Protein AF-A0A6C0EYV8-F1 (afdb_monomer_lite)

Foldseek 3Di:
DFPLVVLVVLLVVLLVLLVCLVVCPVVNPPPDLVNSLVVSCVVVVVCCQQAVLSSVCSSVVVDDVVLSVVLSVLVVVVVVVDDNVVSCVVNPVVSCVRGPCSNVVVVVVVVPPD

Sequence (114 aa):
MVNTTQIKQCVQELTQERQMWQSQREKYRGITKEQFTDMMKEQFNSLYENSKTLFEKCISGDLNMNEFNYMLSMLDKVNAGNDFQAVSQEVGQKLVDIYVKPLLDKEKDTEGKN

Structure (mmCIF, N/CA/C/O backbone):
data_AF-A0A6C0EYV8-F1
#
_entry.id   AF-A0A6C0EYV8-F1
#
loop_
_atom_site.group_PDB
_atom_site.id
_atom_site.type_symbol
_atom_site.label_atom_id
_atom_site.label_alt_id
_atom_site.label_comp_id
_atom_site.label_asym_id
_atom_site.label_entity_id
_atom_site.label_seq_id
_atom_site.pdbx_PDB_ins_code
_atom_site.Cartn_x
_atom_site.Cartn_y
_atom_site.Cartn_z
_atom_site.occupancy
_atom_site.B_iso_or_equiv
_atom_site.auth_seq_id
_atom_site.auth_comp_id
_atom_site.auth_asym_id
_atom_site.auth_atom_id
_atom_site.pdbx_PDB_model_num
ATOM 1 N N . MET A 1 1 ? 17.777 -5.350 -6.343 1.00 65.94 1 MET A N 1
ATOM 2 C CA . MET A 1 1 ? 16.742 -5.944 -7.216 1.00 65.94 1 MET A CA 1
ATOM 3 C C . MET A 1 1 ? 15.453 -5.982 -6.425 1.00 65.94 1 MET A C 1
ATOM 5 O O . MET A 1 1 ? 15.362 -6.707 -5.434 1.00 65.94 1 MET A O 1
ATOM 9 N N . VAL A 1 2 ? 14.471 -5.199 -6.864 1.00 72.12 2 VAL A N 1
ATOM 10 C CA . VAL A 1 2 ? 13.248 -4.959 -6.099 1.00 72.12 2 VAL A CA 1
ATOM 11 C C . VAL A 1 2 ? 12.409 -6.233 -6.062 1.00 72.12 2 VAL A C 1
ATOM 13 O O . VAL A 1 2 ? 12.005 -6.739 -7.107 1.00 72.12 2 VAL A O 1
ATOM 16 N N . ASN A 1 3 ? 12.101 -6.752 -4.872 1.00 82.38 3 ASN A N 1
AT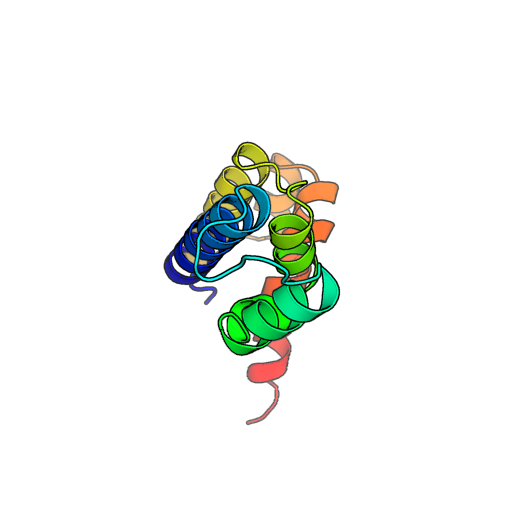OM 17 C CA . ASN A 1 3 ? 11.266 -7.946 -4.736 1.00 82.38 3 ASN A CA 1
ATOM 18 C C . ASN A 1 3 ? 9.776 -7.603 -4.924 1.00 82.38 3 ASN A C 1
ATOM 20 O O . ASN A 1 3 ? 9.033 -7.360 -3.970 1.00 82.38 3 ASN A O 1
ATOM 24 N N . THR A 1 4 ? 9.334 -7.591 -6.179 1.00 83.31 4 THR A N 1
ATOM 25 C CA . THR A 1 4 ? 7.951 -7.289 -6.584 1.00 83.31 4 THR A CA 1
ATOM 26 C C . THR A 1 4 ? 6.931 -8.261 -5.998 1.00 83.31 4 THR A C 1
ATOM 28 O O . THR A 1 4 ? 5.815 -7.854 -5.672 1.00 83.31 4 THR A O 1
ATOM 31 N N . THR A 1 5 ? 7.316 -9.522 -5.786 1.00 87.50 5 THR A N 1
ATOM 32 C CA . THR A 1 5 ? 6.456 -10.538 -5.160 1.00 87.50 5 THR A CA 1
ATOM 33 C C . THR A 1 5 ? 6.165 -10.180 -3.706 1.00 87.50 5 THR A C 1
ATOM 35 O O . THR A 1 5 ? 5.004 -10.179 -3.295 1.00 87.50 5 THR A O 1
ATOM 38 N N . GLN A 1 6 ? 7.194 -9.796 -2.948 1.00 87.44 6 GLN A N 1
ATOM 39 C CA . GLN A 1 6 ? 7.031 -9.364 -1.562 1.00 87.44 6 GLN A CA 1
ATOM 40 C C . GLN A 1 6 ? 6.191 -8.083 -1.465 1.00 87.44 6 GLN A C 1
ATOM 42 O O . GLN A 1 6 ? 5.276 -8.017 -0.649 1.00 87.44 6 GLN A O 1
ATOM 47 N N . ILE A 1 7 ? 6.438 -7.088 -2.328 1.00 87.75 7 ILE A N 1
ATOM 48 C CA . ILE A 1 7 ? 5.649 -5.843 -2.355 1.00 87.75 7 ILE A CA 1
ATOM 49 C C . ILE A 1 7 ? 4.175 -6.142 -2.640 1.00 87.75 7 ILE A C 1
ATOM 51 O O . ILE A 1 7 ? 3.293 -5.625 -1.952 1.00 87.75 7 ILE A O 1
ATOM 55 N N . LYS A 1 8 ? 3.899 -7.000 -3.629 1.00 90.44 8 LYS A N 1
ATOM 56 C CA . LYS A 1 8 ? 2.540 -7.434 -3.964 1.00 90.44 8 LYS A CA 1
ATOM 57 C C . LYS A 1 8 ? 1.842 -8.067 -2.770 1.00 90.44 8 LYS A C 1
ATOM 59 O O . LYS A 1 8 ? 0.707 -7.697 -2.474 1.00 90.44 8 LYS A O 1
ATOM 64 N N . GLN A 1 9 ? 2.524 -8.984 -2.091 1.00 92.12 9 GLN A N 1
ATOM 65 C CA . GLN A 1 9 ? 1.981 -9.671 -0.930 1.00 92.12 9 GLN A CA 1
ATOM 66 C C . GLN A 1 9 ? 1.678 -8.688 0.207 1.00 92.12 9 GLN A C 1
ATOM 68 O O . GLN A 1 9 ? 0.545 -8.654 0.683 1.00 92.12 9 GLN A O 1
ATOM 73 N N . CYS A 1 10 ? 2.623 -7.810 0.564 1.00 91.56 10 CYS A N 1
ATOM 74 C CA . CYS A 1 10 ? 2.408 -6.806 1.608 1.00 91.56 10 CYS A CA 1
ATOM 75 C C . CYS A 1 10 ? 1.228 -5.877 1.290 1.00 91.56 10 CYS A C 1
ATOM 77 O O . CYS A 1 10 ? 0.426 -5.577 2.169 1.00 91.56 10 CYS A O 1
ATOM 79 N N . VAL A 1 11 ? 1.084 -5.433 0.037 1.00 92.50 11 VAL A N 1
ATOM 80 C CA . VAL A 1 11 ? -0.043 -4.580 -0.372 1.00 92.50 11 VAL A CA 1
ATOM 81 C C . VAL A 1 11 ? -1.374 -5.322 -0.292 1.00 92.50 11 VAL A C 1
ATOM 83 O O . VAL A 1 11 ? -2.362 -4.753 0.176 1.00 92.50 11 VAL A O 1
ATOM 86 N N . GLN A 1 12 ? -1.421 -6.583 -0.725 1.00 93.31 12 GLN A N 1
ATOM 87 C CA . GLN A 1 12 ? -2.632 -7.401 -0.642 1.00 93.31 12 GLN A CA 1
ATOM 88 C C . GLN A 1 12 ? -3.050 -7.639 0.812 1.00 93.31 12 GLN A C 1
ATOM 90 O O . GLN A 1 12 ? -4.217 -7.432 1.146 1.00 93.31 12 GLN A O 1
ATOM 95 N N . GLU A 1 13 ? -2.105 -8.014 1.672 1.00 95.25 13 GLU A N 1
ATOM 96 C CA . GLU A 1 13 ? -2.339 -8.236 3.099 1.00 95.25 13 GLU A CA 1
ATOM 97 C C . GLU A 1 13 ? -2.783 -6.944 3.796 1.00 95.25 13 GLU A C 1
ATOM 99 O O . GLU A 1 13 ? -3.826 -6.929 4.444 1.00 95.25 13 GLU A O 1
ATOM 104 N N . LEU A 1 14 ? -2.087 -5.823 3.580 1.00 95.62 14 LEU A N 1
ATOM 105 C CA . LEU A 1 14 ? -2.461 -4.534 4.168 1.00 95.62 14 LEU A CA 1
ATOM 106 C C . LEU A 1 14 ? -3.844 -4.057 3.698 1.00 95.62 14 LEU A C 1
ATOM 108 O O . LEU A 1 14 ? -4.627 -3.516 4.481 1.00 95.62 14 LEU A O 1
ATOM 112 N N . THR A 1 15 ? -4.185 -4.288 2.428 1.00 94.19 15 THR A N 1
ATOM 113 C CA . THR A 1 15 ? -5.518 -3.961 1.900 1.00 94.19 15 THR A CA 1
ATOM 114 C C . THR A 1 15 ? -6.603 -4.800 2.579 1.00 94.19 15 THR A C 1
ATOM 116 O O . THR A 1 15 ? -7.667 -4.271 2.914 1.00 94.19 15 THR A O 1
ATOM 119 N N . GLN A 1 16 ? -6.344 -6.087 2.829 1.00 95.12 16 GLN A N 1
ATOM 120 C CA . GLN A 1 16 ? -7.257 -6.950 3.584 1.00 95.12 16 GLN A CA 1
ATOM 121 C C . GLN A 1 16 ? -7.390 -6.490 5.038 1.00 95.12 16 GLN A C 1
ATOM 123 O O . GLN A 1 16 ? -8.510 -6.400 5.544 1.00 95.12 16 GLN A O 1
ATOM 128 N N . GLU A 1 17 ? -6.286 -6.124 5.693 1.00 96.50 17 GLU A N 1
ATOM 129 C CA . GLU A 1 17 ? -6.330 -5.616 7.065 1.00 96.50 17 GLU A CA 1
ATOM 130 C C . GLU A 1 17 ? -7.150 -4.333 7.173 1.00 96.50 17 GLU A C 1
ATOM 132 O O . GLU A 1 17 ? -8.026 -4.206 8.035 1.00 96.50 17 GLU A O 1
ATOM 137 N N . ARG A 1 18 ? -6.978 -3.422 6.212 1.00 95.62 18 ARG A N 1
ATOM 138 C CA . ARG A 1 18 ? -7.786 -2.206 6.111 1.00 95.62 18 ARG A CA 1
ATOM 139 C C . ARG A 1 18 ? -9.270 -2.525 5.925 1.00 95.62 18 ARG A C 1
ATOM 141 O O . ARG A 1 18 ? -10.108 -1.876 6.547 1.00 95.62 18 ARG A O 1
ATOM 148 N N . GLN A 1 19 ? -9.627 -3.522 5.113 1.00 94.88 19 GLN A N 1
ATOM 149 C CA . GLN A 1 19 ? -11.024 -3.956 4.953 1.00 94.88 19 GLN A CA 1
ATOM 150 C C . GLN A 1 19 ? -11.610 -4.529 6.249 1.00 94.88 19 GLN A C 1
ATOM 152 O O . GLN A 1 19 ? -12.757 -4.228 6.595 1.00 94.88 19 GLN A O 1
ATOM 157 N N . MET A 1 20 ? -10.834 -5.326 6.988 1.00 95.69 20 MET A N 1
ATOM 158 C CA . MET A 1 20 ? -11.254 -5.860 8.284 1.00 95.69 20 MET A CA 1
ATOM 159 C C . MET A 1 20 ? -11.457 -4.745 9.318 1.00 95.69 20 MET A C 1
ATOM 161 O O . MET A 1 20 ? -12.435 -4.795 10.069 1.00 95.69 20 MET A O 1
ATOM 165 N N . TRP A 1 21 ? -10.581 -3.734 9.337 1.00 96.56 21 TRP A N 1
ATOM 166 C CA . TRP A 1 21 ? -10.706 -2.567 10.216 1.00 96.56 21 TRP A CA 1
ATOM 167 C C . TRP A 1 21 ? -11.932 -1.718 9.872 1.00 96.56 21 TRP A C 1
ATOM 169 O O . TRP A 1 21 ? -12.737 -1.405 10.749 1.00 96.56 21 TRP A O 1
ATOM 179 N N . GLN A 1 22 ? -12.152 -1.430 8.588 1.00 94.62 22 GLN A N 1
ATOM 180 C CA . GLN A 1 22 ? -13.337 -0.698 8.120 1.00 94.62 22 GLN A CA 1
ATOM 181 C C . GLN A 1 22 ? -14.644 -1.433 8.437 1.00 94.62 22 GLN A C 1
ATOM 183 O O . GLN A 1 22 ? -15.639 -0.812 8.793 1.00 94.62 22 GLN A O 1
ATOM 188 N N . SER A 1 23 ? -14.625 -2.766 8.382 1.00 95.19 23 SER A N 1
ATOM 189 C CA . SER A 1 23 ? -15.774 -3.602 8.748 1.00 95.19 23 SER A CA 1
ATOM 190 C C . SER A 1 23 ? -15.944 -3.778 10.264 1.00 95.19 23 SER A C 1
ATOM 192 O O . SER A 1 23 ? -16.808 -4.544 10.683 1.00 95.19 23 SER A O 1
ATOM 194 N N . GLN A 1 24 ? -15.100 -3.133 11.083 1.00 92.31 24 GLN A N 1
ATOM 195 C CA . GLN A 1 24 ? -15.100 -3.225 12.548 1.00 92.31 24 GLN A CA 1
ATOM 196 C C . GLN A 1 24 ? -15.146 -4.679 13.050 1.00 92.31 24 GLN A C 1
ATOM 198 O O . GLN A 1 24 ? -15.878 -5.023 13.985 1.00 92.31 24 GLN A O 1
ATOM 203 N N . ARG A 1 25 ? -14.351 -5.551 12.405 1.00 92.44 25 ARG A N 1
ATOM 204 C CA . ARG A 1 25 ? -14.132 -6.931 12.867 1.00 92.44 25 ARG A CA 1
ATOM 205 C C . ARG A 1 25 ? -13.630 -6.917 14.309 1.00 92.44 25 ARG A C 1
ATOM 207 O O . ARG A 1 25 ? -13.026 -5.945 14.745 1.00 92.44 25 ARG A O 1
ATOM 214 N N . GLU A 1 26 ? -13.853 -8.011 15.033 1.00 93.06 26 GLU A N 1
ATOM 215 C CA . GLU A 1 26 ? -13.573 -8.116 16.472 1.00 93.06 26 GLU A CA 1
ATOM 216 C C . GLU A 1 26 ? -12.180 -7.605 16.865 1.00 93.06 26 GLU A C 1
ATOM 218 O O . GLU A 1 26 ? -12.072 -6.790 17.776 1.00 93.06 26 GLU A O 1
ATOM 223 N N . LYS A 1 27 ? -11.143 -7.965 16.093 1.00 92.38 27 LYS A N 1
ATOM 224 C CA . LYS A 1 27 ? -9.754 -7.530 16.321 1.00 92.38 27 LYS A CA 1
ATOM 225 C C . LYS A 1 27 ? -9.500 -6.020 16.176 1.00 92.38 27 LYS A C 1
ATOM 227 O O . LYS A 1 27 ? -8.447 -5.542 16.572 1.00 92.38 27 LYS A O 1
ATOM 232 N N . TYR A 1 28 ? -10.443 -5.283 15.595 1.00 95.06 28 TYR A N 1
ATOM 233 C CA . TYR A 1 28 ? -10.326 -3.867 15.246 1.00 95.06 28 TYR A CA 1
ATOM 234 C C . TYR A 1 28 ? -11.448 -2.990 15.803 1.00 95.06 28 TYR A C 1
ATOM 236 O O . TYR A 1 28 ? -11.534 -1.803 15.476 1.00 95.06 28 TYR A O 1
ATOM 244 N N . ARG A 1 29 ? -12.327 -3.551 16.634 1.00 93.31 29 ARG A N 1
ATOM 245 C CA . ARG A 1 29 ? -13.448 -2.807 17.203 1.00 93.31 29 ARG A CA 1
ATOM 246 C C . ARG A 1 29 ? -12.930 -1.678 18.095 1.00 93.31 29 ARG A C 1
ATOM 248 O O . ARG A 1 29 ? -12.182 -1.922 19.035 1.00 93.31 29 ARG A O 1
ATOM 255 N N . GLY A 1 30 ? -13.363 -0.450 17.813 1.00 94.00 30 GLY A N 1
ATOM 256 C CA . GLY A 1 30 ? -12.972 0.730 18.594 1.00 94.00 30 GLY A CA 1
ATOM 257 C C . GLY A 1 30 ? -11.551 1.236 18.323 1.00 94.00 30 GLY A C 1
ATOM 258 O O . GLY A 1 30 ? -11.127 2.188 18.969 1.00 94.00 30 GLY A O 1
ATOM 259 N N . ILE 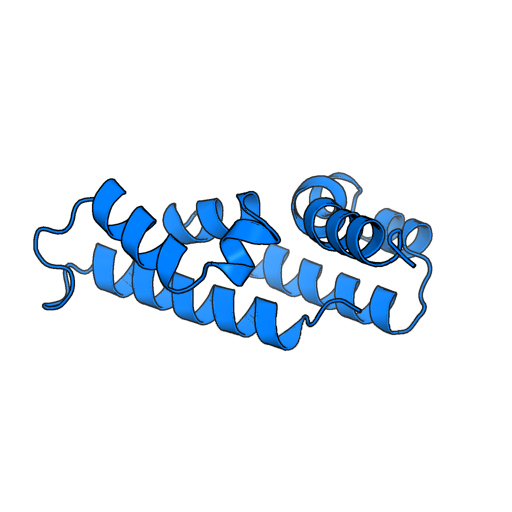A 1 31 ? -10.835 0.643 17.362 1.00 96.62 31 ILE A N 1
ATOM 260 C CA . ILE A 1 31 ? -9.510 1.104 16.942 1.00 96.62 31 ILE A CA 1
ATOM 261 C C . ILE A 1 31 ? -9.656 2.335 16.045 1.00 96.62 31 ILE A C 1
ATOM 263 O O . ILE A 1 31 ? -10.351 2.301 15.021 1.00 96.62 31 ILE A O 1
ATOM 267 N N . THR A 1 32 ? -8.981 3.425 16.414 1.00 96.12 32 THR A N 1
ATOM 268 C CA . THR A 1 32 ? -8.959 4.657 15.615 1.00 96.12 32 THR A CA 1
ATOM 269 C C . THR A 1 32 ? -8.090 4.497 14.369 1.00 96.12 32 THR A C 1
ATOM 271 O O . THR A 1 32 ? -7.288 3.572 14.252 1.00 96.12 32 THR A O 1
ATOM 274 N N . LYS A 1 33 ? -8.214 5.430 13.419 1.00 94.06 33 LYS A N 1
ATOM 275 C CA . LYS A 1 33 ? -7.351 5.443 12.229 1.00 94.06 33 LYS A CA 1
ATOM 276 C C . LYS A 1 33 ? -5.870 5.555 12.591 1.00 94.06 33 LYS A C 1
ATOM 278 O O . LYS A 1 33 ? -5.055 4.900 11.955 1.00 94.06 33 LYS A O 1
ATOM 283 N N . GLU A 1 34 ? -5.533 6.378 13.578 1.00 96.00 34 GLU A N 1
ATOM 284 C CA . GLU A 1 34 ? -4.152 6.581 14.029 1.00 96.00 34 GLU A CA 1
ATOM 285 C C . GLU A 1 34 ? -3.580 5.289 14.618 1.00 96.00 34 GLU A C 1
ATOM 287 O O . GLU A 1 34 ? -2.591 4.778 14.106 1.00 96.00 34 GLU A O 1
ATOM 292 N N . GLN A 1 35 ? -4.304 4.669 15.555 1.00 96.25 35 GLN A N 1
ATOM 293 C CA . GLN A 1 35 ? -3.921 3.385 16.146 1.00 96.25 35 GLN A CA 1
ATOM 294 C C . GLN A 1 35 ? -3.776 2.282 15.092 1.00 96.25 35 GLN A C 1
ATOM 296 O O . GLN A 1 35 ? -2.798 1.542 15.101 1.00 96.25 35 GLN A O 1
ATOM 301 N N . PHE A 1 36 ? -4.722 2.187 14.152 1.00 96.69 36 PHE A N 1
ATOM 302 C CA . PHE A 1 36 ? -4.620 1.236 13.047 1.00 96.69 36 PHE A CA 1
ATOM 303 C C . PHE A 1 36 ? -3.382 1.509 12.182 1.00 96.69 36 PHE A C 1
ATOM 305 O O . PHE A 1 36 ? -2.673 0.578 11.812 1.00 96.69 36 PHE A O 1
ATOM 312 N N . THR A 1 37 ? -3.102 2.777 11.874 1.00 96.00 37 THR A N 1
ATOM 313 C CA . THR A 1 37 ? -1.943 3.169 11.061 1.00 96.00 37 THR A CA 1
ATOM 314 C C . THR A 1 37 ? -0.635 2.781 11.745 1.00 96.00 37 THR A C 1
ATOM 316 O O . THR A 1 37 ? 0.235 2.220 11.083 1.00 96.00 37 THR A O 1
ATOM 319 N N . ASP A 1 38 ? -0.516 3.006 13.053 1.00 96.12 38 ASP A N 1
ATOM 320 C CA . ASP A 1 38 ? 0.674 2.638 13.825 1.00 96.12 38 ASP A CA 1
ATOM 321 C C . ASP A 1 38 ? 0.867 1.117 13.882 1.00 96.12 38 ASP A C 1
ATOM 323 O O . ASP A 1 38 ? 1.953 0.626 13.573 1.00 96.12 38 ASP A O 1
ATOM 327 N N . MET A 1 39 ? -0.202 0.353 14.140 1.00 95.62 39 MET A N 1
ATOM 328 C CA . MET A 1 39 ? -0.161 -1.118 14.101 1.00 95.62 39 MET A CA 1
ATOM 329 C C . MET A 1 39 ? 0.312 -1.640 12.738 1.00 95.62 39 MET A C 1
ATOM 331 O O . MET A 1 39 ? 1.153 -2.535 12.650 1.00 95.62 39 MET A O 1
ATOM 335 N N . MET A 1 40 ? -0.223 -1.078 11.651 1.00 96.50 40 MET A N 1
ATOM 336 C CA . MET A 1 40 ? 0.155 -1.481 10.298 1.00 96.50 40 MET A CA 1
ATOM 337 C C . MET A 1 40 ? 1.573 -1.040 9.943 1.00 96.50 40 MET A C 1
ATOM 339 O O . MET A 1 40 ? 2.250 -1.733 9.189 1.00 96.50 40 MET A O 1
ATOM 343 N N . LYS A 1 41 ? 2.050 0.083 10.481 1.00 94.81 41 LYS A N 1
ATOM 344 C CA . LYS A 1 41 ? 3.425 0.538 10.283 1.00 94.81 41 LYS A CA 1
ATOM 345 C C . LYS A 1 41 ? 4.422 -0.422 10.928 1.00 94.81 41 LYS A C 1
ATOM 347 O O . LYS A 1 41 ? 5.440 -0.716 10.315 1.00 94.81 41 LYS A O 1
ATOM 352 N N . GLU A 1 42 ? 4.120 -0.948 12.112 1.00 93.88 42 GLU A N 1
ATOM 353 C CA . GLU A 1 42 ? 4.949 -1.972 12.759 1.00 93.88 42 GLU A CA 1
ATOM 354 C C . GLU A 1 42 ? 4.943 -3.288 11.966 1.00 93.88 42 GLU A C 1
ATOM 356 O O . GLU A 1 42 ? 6.000 -3.847 11.672 1.00 93.88 42 GLU A O 1
ATOM 361 N N . GLN A 1 43 ? 3.760 -3.756 11.556 1.00 93.81 43 GLN A N 1
ATOM 362 C CA . GLN A 1 43 ? 3.597 -5.027 10.842 1.00 93.81 43 GLN A CA 1
ATOM 363 C C . GLN A 1 43 ? 4.169 -4.999 9.415 1.00 93.81 43 GLN A C 1
ATOM 365 O O . GLN A 1 43 ? 4.773 -5.970 8.962 1.00 93.81 43 GLN A O 1
ATOM 370 N N . PHE A 1 44 ? 4.001 -3.881 8.707 1.00 93.69 44 PHE A N 1
ATOM 371 C CA . PHE A 1 44 ? 4.436 -3.679 7.324 1.00 93.69 44 PHE A CA 1
ATOM 372 C C . PHE A 1 44 ? 5.561 -2.643 7.239 1.00 93.69 44 PHE A C 1
ATOM 374 O O . PHE A 1 44 ? 5.617 -1.850 6.295 1.00 93.69 44 PHE A O 1
ATOM 381 N N . ASN A 1 45 ? 6.478 -2.658 8.211 1.00 90.50 45 ASN A N 1
ATOM 382 C CA . ASN A 1 45 ? 7.575 -1.694 8.300 1.00 90.50 45 ASN A CA 1
ATOM 383 C C . ASN A 1 45 ? 8.407 -1.636 7.014 1.00 90.50 45 ASN A C 1
ATOM 385 O O . ASN A 1 45 ? 8.759 -0.560 6.550 1.00 90.50 45 ASN A O 1
ATOM 389 N N . SER A 1 46 ? 8.659 -2.780 6.374 1.00 84.44 46 SER A N 1
ATOM 390 C CA . SER A 1 46 ? 9.377 -2.820 5.096 1.00 84.44 46 SER A CA 1
ATOM 391 C C . SER A 1 46 ? 8.650 -2.055 3.987 1.00 84.44 46 SER A C 1
ATOM 393 O O . SER A 1 46 ? 9.292 -1.372 3.195 1.00 84.44 46 SER A O 1
ATOM 395 N N . LEU A 1 47 ? 7.319 -2.128 3.924 1.00 86.88 47 LEU A N 1
ATOM 396 C CA . LEU A 1 47 ? 6.522 -1.386 2.949 1.00 86.88 47 LEU A CA 1
ATOM 397 C C . LEU A 1 47 ? 6.500 0.108 3.283 1.00 86.88 47 LEU A C 1
ATOM 399 O O . LEU A 1 47 ? 6.663 0.925 2.382 1.00 86.88 47 LEU A O 1
ATOM 403 N N . TYR A 1 48 ? 6.332 0.460 4.561 1.00 89.38 48 TYR A N 1
ATOM 404 C CA . TYR A 1 48 ? 6.353 1.848 5.023 1.00 89.38 48 TYR A CA 1
ATOM 405 C C . TYR A 1 48 ? 7.705 2.516 4.755 1.00 89.38 48 TYR A C 1
ATOM 407 O O . TYR A 1 48 ? 7.752 3.614 4.199 1.00 89.38 48 TYR A O 1
ATOM 415 N N . GLU A 1 49 ? 8.797 1.837 5.106 1.00 85.56 49 GLU A N 1
ATOM 416 C CA . GLU A 1 49 ? 10.145 2.328 4.870 1.00 85.56 49 GLU A CA 1
ATOM 417 C C . GLU A 1 49 ? 10.401 2.429 3.373 1.00 85.56 49 GLU A C 1
ATOM 419 O O . GLU A 1 49 ? 10.791 3.493 2.914 1.00 85.56 49 GLU A O 1
ATOM 424 N N . ASN A 1 50 ? 10.134 1.393 2.576 1.00 82.25 50 ASN A N 1
ATOM 425 C CA . ASN A 1 50 ? 10.479 1.422 1.152 1.00 82.25 50 ASN A CA 1
ATOM 426 C C . ASN A 1 50 ? 9.568 2.329 0.314 1.00 82.25 50 ASN A C 1
ATOM 428 O O . ASN A 1 50 ? 10.023 2.934 -0.652 1.00 82.25 50 ASN A O 1
ATOM 432 N N . SER A 1 51 ? 8.291 2.457 0.671 1.00 84.44 51 SER A N 1
ATOM 433 C CA . SER A 1 51 ? 7.345 3.317 -0.038 1.00 84.44 51 SER A CA 1
ATOM 434 C C . SER A 1 51 ? 6.208 3.772 0.868 1.00 84.44 51 SER A C 1
ATOM 436 O O . SER A 1 51 ? 5.097 3.231 0.871 1.00 84.44 51 SER A O 1
ATOM 438 N N . LYS A 1 52 ? 6.477 4.858 1.595 1.00 89.38 52 LYS A N 1
ATOM 439 C CA . LYS A 1 52 ? 5.492 5.539 2.438 1.00 89.38 52 LYS A CA 1
ATOM 440 C C . LYS A 1 52 ? 4.214 5.894 1.672 1.00 89.38 52 LYS A C 1
ATOM 442 O O . LYS A 1 52 ? 3.122 5.678 2.179 1.00 89.38 52 LYS A O 1
ATOM 447 N N . THR A 1 53 ? 4.332 6.366 0.430 1.00 88.06 53 THR A N 1
ATOM 448 C CA . THR A 1 53 ? 3.176 6.727 -0.407 1.00 88.06 53 THR A CA 1
ATOM 449 C C . THR A 1 53 ? 2.280 5.530 -0.714 1.00 88.06 53 THR A C 1
ATOM 451 O O . THR A 1 53 ? 1.055 5.649 -0.671 1.00 88.06 53 THR A O 1
ATOM 454 N N . LEU A 1 54 ? 2.873 4.373 -1.020 1.00 88.19 54 LEU A N 1
ATOM 455 C CA . LEU A 1 54 ? 2.117 3.151 -1.277 1.00 88.19 54 LEU A CA 1
ATOM 456 C C . LEU A 1 54 ? 1.414 2.677 -0.001 1.00 88.19 54 LEU A C 1
ATOM 458 O O . LEU A 1 54 ? 0.219 2.392 -0.038 1.00 88.19 54 LEU A O 1
ATOM 462 N N . PHE A 1 55 ? 2.125 2.683 1.129 1.00 93.69 55 PHE A N 1
ATOM 463 C CA . PHE A 1 55 ? 1.553 2.373 2.438 1.00 93.69 55 PHE A CA 1
ATOM 464 C C . PHE A 1 55 ? 0.359 3.282 2.777 1.00 93.69 55 PHE A C 1
ATOM 466 O O . PHE A 1 55 ? -0.729 2.793 3.078 1.00 93.69 55 PHE A O 1
ATOM 473 N N . GLU A 1 56 ? 0.521 4.602 2.666 1.00 93.12 56 GLU A N 1
ATOM 474 C CA . GLU A 1 56 ? -0.533 5.577 2.973 1.00 93.12 56 GLU A CA 1
ATOM 475 C C . GLU A 1 56 ? -1.778 5.383 2.102 1.00 93.12 56 GLU A C 1
ATOM 477 O O . GLU A 1 56 ? -2.899 5.466 2.608 1.00 93.12 56 GLU A O 1
ATOM 482 N N . LYS A 1 57 ? -1.598 5.061 0.816 1.00 92.06 57 LYS A N 1
ATOM 483 C CA . LYS A 1 57 ? -2.710 4.763 -0.097 1.00 92.06 57 LYS A CA 1
ATOM 484 C C . LYS A 1 57 ? -3.433 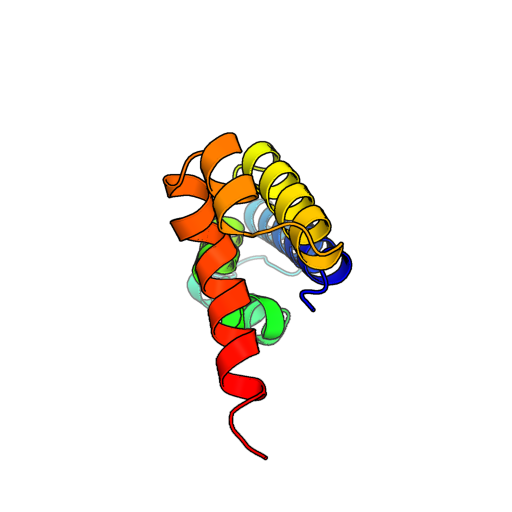3.464 0.247 1.00 92.06 57 LYS A C 1
ATOM 486 O O . LYS A 1 57 ? -4.654 3.403 0.099 1.00 92.06 57 LYS A O 1
ATOM 491 N N . CYS A 1 58 ? -2.726 2.445 0.738 1.00 93.69 58 CYS A N 1
ATOM 492 C CA . CYS A 1 58 ? -3.371 1.241 1.267 1.00 93.69 58 CYS A CA 1
ATOM 493 C C . CYS A 1 58 ? -4.223 1.568 2.503 1.00 93.69 58 CYS A C 1
ATOM 495 O O . CYS A 1 58 ? -5.373 1.136 2.588 1.00 93.69 58 CYS A O 1
ATOM 497 N N . ILE A 1 59 ? -3.689 2.369 3.435 1.00 95.00 59 ILE A N 1
ATOM 498 C CA . ILE A 1 59 ? -4.400 2.785 4.655 1.00 95.00 59 ILE A CA 1
ATOM 499 C C . ILE A 1 59 ? -5.638 3.625 4.319 1.00 95.00 59 ILE A C 1
ATOM 501 O O . ILE A 1 59 ? -6.719 3.388 4.869 1.00 95.00 59 ILE A O 1
ATOM 505 N N . SER A 1 60 ? -5.518 4.600 3.412 1.00 93.50 60 SER A N 1
ATOM 506 C CA . SER A 1 60 ? -6.655 5.436 3.013 1.00 93.50 60 SER A CA 1
ATOM 507 C C . SER A 1 60 ? -7.700 4.644 2.218 1.00 93.50 60 SER A C 1
ATOM 509 O O . SER A 1 60 ? -8.903 4.869 2.376 1.00 93.50 60 SER A O 1
ATOM 511 N N . GLY A 1 61 ? -7.265 3.629 1.468 1.00 91.75 61 GLY A N 1
ATOM 512 C CA . GLY A 1 61 ? -8.092 2.881 0.523 1.00 91.75 61 GLY A CA 1
ATOM 513 C C .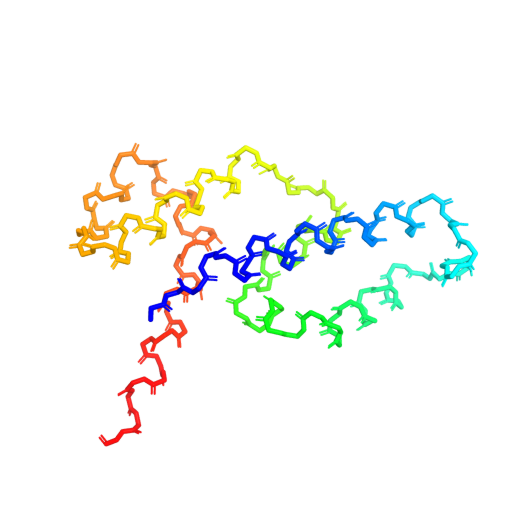 GLY A 1 61 ? -8.161 3.528 -0.860 1.00 91.75 61 GLY A C 1
ATOM 514 O O . GLY A 1 61 ? -8.975 3.104 -1.674 1.00 91.75 61 GLY A O 1
ATOM 515 N N . ASP A 1 62 ? -7.304 4.515 -1.134 1.00 91.25 62 ASP A N 1
ATOM 516 C CA . ASP A 1 62 ? -7.214 5.203 -2.429 1.00 91.25 62 ASP A CA 1
ATOM 517 C C . ASP A 1 62 ? -6.213 4.529 -3.382 1.00 91.25 62 ASP A C 1
ATOM 519 O O . ASP A 1 62 ? -5.820 5.104 -4.403 1.00 91.25 62 ASP A O 1
ATOM 523 N N . LEU A 1 63 ? -5.732 3.331 -3.035 1.00 89.62 63 LEU A N 1
ATOM 524 C CA . LEU A 1 63 ? -4.871 2.563 -3.919 1.00 89.62 63 LEU A CA 1
ATOM 525 C C . LEU A 1 63 ? -5.689 1.991 -5.081 1.00 89.62 63 LEU A C 1
ATOM 527 O O . LEU A 1 63 ? -6.515 1.093 -4.912 1.00 89.62 63 LEU A O 1
ATOM 531 N N . ASN A 1 64 ? -5.401 2.468 -6.288 1.00 88.06 64 ASN A N 1
ATOM 532 C CA . ASN A 1 64 ? -5.918 1.863 -7.502 1.00 88.06 64 ASN A CA 1
ATOM 533 C C . ASN A 1 64 ? -5.140 0.572 -7.805 1.00 88.06 64 ASN A C 1
ATOM 535 O O . ASN A 1 64 ? -3.989 0.608 -8.240 1.00 88.06 64 ASN A O 1
ATOM 539 N N . MET A 1 65 ? -5.782 -0.580 -7.600 1.00 86.75 65 MET A N 1
ATOM 540 C CA . MET A 1 65 ? -5.153 -1.889 -7.814 1.00 86.75 65 MET A CA 1
ATOM 541 C C . MET A 1 65 ? -4.733 -2.137 -9.268 1.00 86.75 65 MET A C 1
ATOM 543 O O . MET A 1 65 ? -3.783 -2.884 -9.501 1.00 86.75 65 MET A O 1
ATOM 547 N N . ASN A 1 66 ? -5.38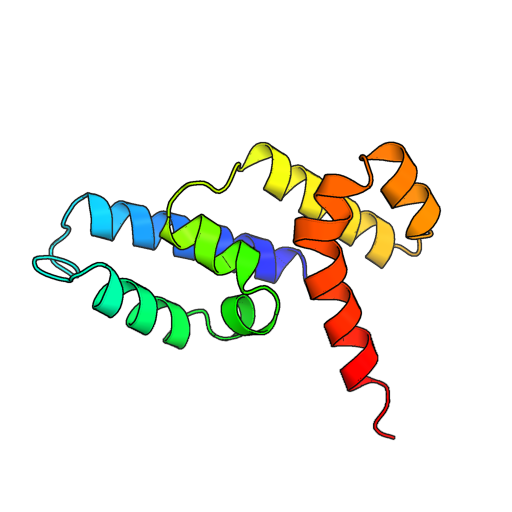6 -1.503 -10.248 1.00 86.25 66 ASN A N 1
ATOM 548 C CA . ASN A 1 66 ? -4.979 -1.615 -11.649 1.00 86.25 66 ASN A CA 1
ATOM 549 C C . ASN A 1 66 ? -3.658 -0.876 -11.892 1.00 86.25 66 ASN A C 1
ATOM 551 O O . ASN A 1 66 ? -2.741 -1.447 -12.478 1.00 86.25 66 ASN A O 1
ATOM 555 N N . GLU A 1 67 ? -3.530 0.351 -11.377 1.00 83.25 67 GLU A N 1
ATOM 556 C CA . GLU A 1 67 ? -2.278 1.122 -11.433 1.00 83.25 67 GLU A CA 1
ATOM 557 C C . GLU A 1 67 ? -1.153 0.414 -10.670 1.00 83.25 67 GLU A C 1
ATOM 559 O O . GLU A 1 67 ? -0.024 0.349 -11.150 1.00 83.25 67 GLU A O 1
ATOM 564 N N . PHE A 1 68 ? -1.468 -0.173 -9.514 1.00 87.06 68 PHE A N 1
ATOM 565 C CA . PHE A 1 68 ? -0.514 -0.939 -8.718 1.00 87.06 68 PHE A CA 1
ATOM 566 C C . PHE A 1 68 ? 0.005 -2.186 -9.450 1.00 87.06 68 PHE A C 1
ATOM 568 O O . PHE A 1 68 ? 1.214 -2.386 -9.545 1.00 87.06 68 PHE A O 1
ATOM 575 N N . ASN A 1 69 ? -0.885 -3.013 -10.006 1.00 86.25 69 ASN A N 1
ATOM 576 C CA . ASN A 1 69 ? -0.485 -4.207 -10.759 1.00 86.25 69 ASN A CA 1
ATOM 577 C C . ASN A 1 69 ? 0.338 -3.841 -11.998 1.00 86.25 69 ASN A C 1
ATOM 579 O O . ASN A 1 69 ? 1.315 -4.517 -12.323 1.00 86.25 69 ASN A O 1
ATOM 583 N N . TYR A 1 70 ? -0.034 -2.750 -12.668 1.00 80.56 70 TYR A N 1
ATOM 584 C CA . TYR A 1 70 ? 0.728 -2.231 -13.792 1.00 80.56 70 TYR A CA 1
ATOM 585 C C . TYR A 1 70 ? 2.127 -1.774 -13.357 1.00 80.56 70 TYR A C 1
ATOM 587 O O . TYR A 1 70 ? 3.116 -2.114 -14.005 1.00 80.56 70 TYR A O 1
ATOM 595 N N . MET A 1 71 ? 2.237 -1.103 -12.207 1.00 82.56 71 MET A N 1
ATOM 596 C CA . MET A 1 71 ? 3.515 -0.713 -11.615 1.00 82.56 71 MET A CA 1
ATOM 597 C C . MET A 1 71 ? 4.418 -1.906 -11.285 1.00 82.56 71 MET A C 1
ATOM 599 O O . MET A 1 71 ? 5.597 -1.883 -11.637 1.00 82.56 71 MET A O 1
ATOM 603 N N . LEU A 1 72 ? 3.876 -2.974 -10.696 1.00 85.56 72 LEU A N 1
ATOM 604 C CA . LEU A 1 72 ? 4.651 -4.190 -10.438 1.00 85.56 72 LEU A CA 1
ATOM 605 C C . LEU A 1 72 ? 5.216 -4.792 -11.730 1.00 85.56 72 LEU A C 1
ATOM 607 O O . LEU A 1 72 ? 6.392 -5.139 -11.774 1.00 85.56 72 LEU A O 1
ATOM 611 N N . SER A 1 73 ? 4.418 -4.821 -12.803 1.00 83.38 73 SER A N 1
ATOM 612 C CA . SER A 1 73 ? 4.880 -5.330 -14.100 1.00 83.38 73 SER A CA 1
ATOM 613 C C . SER A 1 73 ? 6.045 -4.520 -14.685 1.00 83.38 73 SER A C 1
ATOM 615 O O . SER A 1 73 ? 6.893 -5.070 -15.386 1.00 83.38 73 SER A O 1
ATOM 617 N N . MET A 1 74 ? 6.131 -3.218 -14.381 1.00 78.12 74 MET A N 1
ATOM 618 C CA . MET A 1 74 ? 7.278 -2.395 -14.772 1.00 78.12 74 MET A CA 1
ATOM 619 C C . MET A 1 74 ? 8.529 -2.738 -13.976 1.00 78.12 74 MET A C 1
ATOM 621 O O . MET A 1 74 ? 9.603 -2.852 -14.557 1.00 78.12 74 MET A O 1
ATOM 625 N N . LEU A 1 75 ? 8.396 -2.882 -12.657 1.00 80.38 75 LEU A N 1
ATOM 626 C CA . LEU A 1 75 ? 9.512 -3.277 -11.803 1.00 80.38 75 LEU A CA 1
ATOM 627 C C . LEU A 1 75 ? 10.065 -4.637 -12.237 1.00 80.38 75 LEU A C 1
ATOM 629 O O . LEU A 1 75 ? 11.277 -4.792 -12.315 1.00 80.38 75 LEU A O 1
ATOM 633 N N . ASP A 1 76 ? 9.196 -5.575 -12.623 1.00 84.19 76 ASP A N 1
ATOM 634 C CA . ASP A 1 76 ? 9.610 -6.862 -13.190 1.00 84.19 76 ASP A CA 1
ATOM 635 C C . ASP A 1 76 ? 10.397 -6.690 -14.501 1.00 84.19 76 ASP A C 1
ATOM 637 O O . ASP A 1 76 ? 11.443 -7.314 -14.677 1.00 84.19 76 ASP A O 1
ATOM 641 N N . LYS A 1 77 ? 9.951 -5.803 -15.404 1.00 81.75 77 LYS A N 1
ATOM 642 C CA . LYS A 1 77 ? 10.681 -5.469 -16.643 1.00 81.75 77 LYS A CA 1
ATOM 643 C C . LYS A 1 77 ? 12.061 -4.865 -16.353 1.00 81.75 77 LYS A C 1
ATOM 645 O O . LYS A 1 77 ? 13.031 -5.240 -17.004 1.00 81.75 77 LYS A O 1
ATOM 650 N N . VAL A 1 78 ? 12.155 -3.942 -15.396 1.00 81.19 78 VAL A N 1
ATOM 651 C CA . VAL A 1 78 ? 13.426 -3.309 -14.998 1.00 81.19 78 VAL A CA 1
ATOM 652 C C . VAL A 1 78 ? 14.356 -4.329 -14.342 1.00 81.19 78 VAL A C 1
ATOM 654 O O . VAL A 1 78 ? 15.528 -4.405 -14.697 1.00 81.19 78 VAL A O 1
ATOM 657 N N . ASN A 1 79 ? 13.831 -5.182 -13.458 1.00 77.69 79 ASN A N 1
ATOM 658 C CA . ASN A 1 79 ? 14.578 -6.290 -12.860 1.00 77.69 79 ASN A CA 1
ATOM 659 C C . ASN A 1 79 ? 15.102 -7.277 -13.917 1.00 77.69 79 ASN A C 1
ATOM 661 O O . ASN A 1 79 ? 16.174 -7.849 -13.742 1.00 77.69 79 ASN A O 1
ATOM 665 N N . ALA A 1 80 ? 14.381 -7.458 -15.027 1.00 82.62 80 ALA A N 1
ATOM 666 C CA . ALA A 1 80 ? 14.826 -8.268 -16.161 1.00 82.62 80 ALA A CA 1
ATOM 667 C C . ALA A 1 80 ? 15.930 -7.602 -17.014 1.00 82.62 80 ALA A C 1
ATOM 669 O O . ALA A 1 80 ? 16.395 -8.207 -17.979 1.00 82.62 80 ALA A O 1
ATOM 670 N N . GLY A 1 81 ? 16.366 -6.386 -16.664 1.00 78.56 81 GLY A N 1
ATOM 671 C CA . GLY A 1 81 ? 17.447 -5.658 -17.332 1.00 78.56 81 GLY A CA 1
ATOM 672 C C . GLY A 1 81 ? 16.985 -4.628 -18.363 1.00 78.56 81 GLY A C 1
ATOM 673 O O . GLY A 1 81 ? 17.823 -4.082 -19.080 1.00 78.56 81 GLY A O 1
ATOM 674 N N . ASN A 1 82 ? 15.681 -4.343 -18.456 1.00 77.12 82 ASN A N 1
ATOM 675 C CA . ASN A 1 82 ? 15.192 -3.297 -19.353 1.00 77.12 82 ASN A CA 1
ATOM 676 C C . ASN A 1 82 ? 15.541 -1.905 -18.817 1.00 77.12 82 ASN A C 1
ATOM 678 O O . ASN A 1 82 ? 15.441 -1.639 -17.618 1.00 77.12 82 ASN A O 1
ATOM 682 N N . ASP A 1 83 ? 15.887 -0.998 -19.731 1.00 74.44 83 ASP A N 1
ATOM 683 C CA . ASP A 1 83 ? 16.211 0.381 -19.385 1.00 74.44 83 ASP A CA 1
ATOM 684 C C . ASP A 1 83 ? 15.003 1.103 -18.767 1.00 74.44 83 ASP A C 1
ATOM 686 O O . ASP A 1 83 ? 13.899 1.128 -19.321 1.00 74.44 83 ASP A O 1
ATOM 690 N N . PHE A 1 84 ? 15.227 1.707 -17.602 1.00 68.94 84 PHE A N 1
ATOM 691 C CA . PHE A 1 84 ? 14.193 2.398 -16.839 1.00 68.94 84 PHE A CA 1
ATOM 692 C C . PHE A 1 84 ? 13.553 3.547 -17.624 1.00 68.94 84 PHE A C 1
ATOM 694 O O . PHE A 1 84 ? 12.350 3.774 -17.511 1.00 68.94 84 PHE A O 1
ATOM 701 N N . GLN A 1 85 ? 14.346 4.259 -18.423 1.00 67.38 85 GLN A N 1
ATOM 702 C CA . GLN A 1 85 ? 13.918 5.412 -19.204 1.00 67.38 85 GLN A CA 1
ATOM 703 C C . GLN A 1 85 ? 13.023 4.981 -20.373 1.00 67.38 85 GLN A C 1
ATOM 705 O O . GLN A 1 85 ? 12.024 5.641 -20.665 1.00 67.38 85 GLN A O 1
ATOM 710 N N . ALA A 1 86 ? 13.324 3.836 -20.990 1.00 66.12 86 ALA A N 1
ATOM 711 C CA . ALA A 1 86 ? 12.460 3.217 -21.994 1.00 66.12 86 ALA A CA 1
ATOM 712 C C . ALA A 1 86 ? 11.127 2.739 -21.385 1.00 66.12 86 ALA A C 1
ATOM 714 O O . ALA A 1 86 ? 10.057 3.022 -21.927 1.00 66.12 86 ALA A O 1
ATOM 715 N N . VAL A 1 87 ? 11.170 2.087 -20.216 1.00 63.53 87 VAL A N 1
ATOM 716 C CA . VAL A 1 87 ? 9.960 1.628 -19.506 1.00 63.53 87 VAL A CA 1
ATOM 717 C C . VAL A 1 87 ? 9.108 2.812 -19.023 1.00 63.53 87 VAL A C 1
ATOM 719 O O . VAL A 1 87 ? 7.880 2.756 -19.093 1.00 63.53 87 VAL A O 1
ATOM 722 N N . SER A 1 88 ? 9.722 3.915 -18.578 1.00 62.41 88 SER A N 1
ATOM 723 C CA . SER A 1 88 ? 8.989 5.086 -18.081 1.00 62.41 88 SER A CA 1
ATOM 724 C C . SER A 1 88 ? 8.291 5.890 -19.179 1.00 62.41 88 SER A C 1
ATOM 726 O O . SER A 1 88 ? 7.252 6.503 -18.916 1.00 62.41 88 SER A O 1
ATOM 728 N N . GLN A 1 89 ? 8.824 5.876 -20.406 1.00 66.75 89 GLN A N 1
ATOM 729 C CA . GLN A 1 89 ? 8.205 6.526 -21.565 1.00 66.75 89 GLN A CA 1
ATOM 730 C C . GLN A 1 89 ? 6.946 5.796 -22.061 1.00 66.75 89 GLN A C 1
ATOM 732 O O . GLN A 1 89 ? 5.989 6.463 -22.445 1.00 66.75 89 GLN A O 1
ATOM 737 N N . GLU A 1 90 ? 6.892 4.461 -21.987 1.00 60.72 90 GLU A N 1
ATOM 738 C CA . GLU A 1 90 ? 5.691 3.678 -22.347 1.00 60.72 90 GLU A CA 1
ATOM 739 C C . GLU A 1 90 ? 4.518 3.870 -21.367 1.00 60.72 90 GLU A C 1
ATOM 741 O O . GLU A 1 90 ? 3.355 3.711 -21.733 1.00 60.72 90 GLU A O 1
ATOM 746 N N . VAL A 1 91 ? 4.811 4.176 -20.102 1.00 56.00 91 VAL A N 1
ATOM 747 C CA . VAL A 1 91 ? 3.860 4.046 -18.979 1.00 56.00 91 VAL A CA 1
ATOM 748 C C . VAL A 1 91 ? 3.318 5.402 -18.511 1.00 56.00 91 VAL A C 1
ATOM 750 O O . VAL A 1 91 ? 2.266 5.488 -17.876 1.00 56.00 91 VAL A O 1
ATOM 753 N N . GLY A 1 92 ? 3.996 6.489 -18.872 1.00 63.59 92 GLY A N 1
ATOM 754 C CA . GLY A 1 92 ? 3.679 7.829 -18.403 1.00 63.59 92 GLY A CA 1
ATOM 755 C C . GLY A 1 92 ? 4.434 8.146 -17.114 1.00 63.59 92 GLY A C 1
ATOM 756 O O . GLY A 1 92 ? 4.197 7.568 -16.051 1.00 63.59 92 GLY A O 1
ATOM 757 N N . GLN A 1 93 ? 5.319 9.139 -17.214 1.00 66.19 93 GLN A N 1
ATOM 758 C CA . GLN A 1 93 ? 6.274 9.565 -16.186 1.00 66.19 93 GLN A CA 1
ATOM 759 C C . GLN A 1 93 ? 5.659 9.740 -14.785 1.00 66.19 93 GLN A C 1
ATOM 761 O O . GLN A 1 93 ? 6.292 9.434 -13.780 1.00 66.19 93 GLN A O 1
ATOM 766 N N . LYS A 1 94 ? 4.398 10.180 -14.706 1.00 68.06 94 LYS A N 1
ATOM 767 C CA . LYS A 1 94 ? 3.718 10.495 -13.444 1.00 68.06 94 LYS A CA 1
ATOM 768 C C . LYS A 1 94 ? 3.485 9.273 -12.548 1.00 68.06 94 LYS A C 1
ATOM 770 O O . LYS A 1 94 ? 3.610 9.392 -11.335 1.00 68.06 94 LYS A O 1
ATOM 775 N N . LEU A 1 95 ? 3.157 8.108 -13.112 1.00 65.25 95 LEU A N 1
ATOM 776 C CA . LEU A 1 95 ? 2.945 6.885 -12.320 1.00 65.25 95 LEU A CA 1
ATOM 777 C C . LEU A 1 95 ? 4.272 6.327 -11.799 1.00 65.25 95 LEU A C 1
ATOM 779 O O . LEU A 1 95 ? 4.371 5.902 -10.649 1.00 65.25 95 LEU A O 1
ATOM 783 N N . VAL A 1 96 ? 5.304 6.395 -12.638 1.00 68.12 96 VAL A N 1
ATOM 784 C CA . VAL A 1 96 ? 6.671 6.004 -12.289 1.00 68.12 96 VAL A CA 1
ATOM 785 C C . VAL A 1 96 ? 7.219 6.884 -11.168 1.00 68.12 96 VAL A C 1
ATOM 787 O O . VAL A 1 96 ? 7.765 6.373 -10.193 1.00 68.12 96 VAL A O 1
ATOM 790 N N . ASP A 1 97 ? 7.019 8.196 -11.263 1.00 69.81 97 ASP A N 1
ATOM 791 C CA . ASP A 1 97 ? 7.520 9.144 -10.271 1.00 69.81 97 ASP A CA 1
ATOM 792 C C . ASP A 1 97 ? 6.857 8.970 -8.898 1.00 69.81 97 ASP A C 1
ATOM 794 O O . ASP A 1 97 ? 7.523 9.120 -7.877 1.00 69.81 97 ASP A O 1
ATOM 798 N N . ILE A 1 98 ? 5.565 8.625 -8.860 1.00 69.19 98 ILE A N 1
ATOM 799 C CA . ILE A 1 98 ? 4.813 8.467 -7.605 1.00 69.19 98 ILE A CA 1
ATOM 800 C C . ILE A 1 98 ? 5.133 7.138 -6.911 1.00 69.19 98 ILE A C 1
ATOM 802 O O . ILE A 1 98 ? 5.227 7.099 -5.686 1.00 69.19 98 ILE A O 1
ATOM 806 N N . TYR A 1 99 ? 5.265 6.045 -7.668 1.00 67.94 99 TYR A N 1
ATOM 807 C CA . TYR A 1 99 ? 5.296 4.699 -7.087 1.00 67.94 99 TYR A CA 1
ATOM 808 C C . TYR A 1 99 ? 6.629 3.970 -7.245 1.00 67.94 99 TYR A C 1
ATOM 810 O O . TYR A 1 99 ? 6.988 3.188 -6.369 1.00 67.94 99 TYR A O 1
ATOM 818 N N . VAL A 1 100 ? 7.353 4.202 -8.343 1.00 69.38 100 VAL A N 1
ATOM 819 C CA . VAL A 1 100 ? 8.535 3.409 -8.714 1.00 69.38 100 VAL A CA 1
ATOM 820 C C . VAL A 1 100 ? 9.825 4.074 -8.256 1.00 69.38 100 VAL A C 1
ATOM 822 O O . VAL A 1 100 ? 10.652 3.413 -7.633 1.00 69.38 100 VAL A O 1
ATOM 82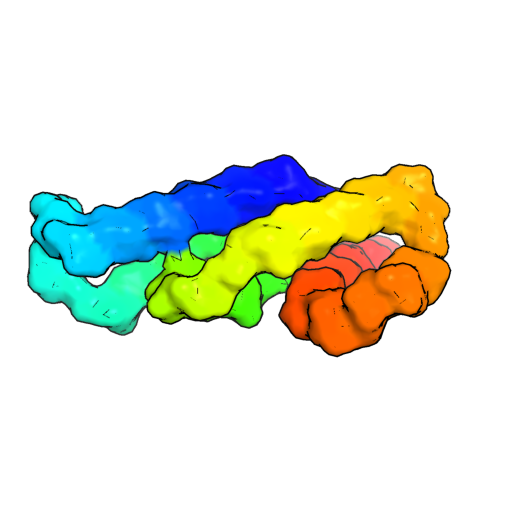5 N N . LYS A 1 101 ? 9.995 5.379 -8.512 1.00 72.19 101 LYS A N 1
ATOM 826 C CA . LYS A 1 101 ? 11.196 6.117 -8.081 1.00 72.19 101 LYS A CA 1
ATOM 827 C C . LYS A 1 101 ? 11.498 5.949 -6.584 1.00 72.19 101 LYS A C 1
ATOM 829 O O . LYS A 1 101 ? 12.623 5.566 -6.279 1.00 72.19 101 LYS A O 1
ATOM 834 N N . PRO A 1 102 ? 10.521 6.087 -5.658 1.00 74.62 102 PRO A N 1
ATOM 835 C CA . PRO A 1 102 ? 10.787 5.900 -4.230 1.00 74.62 102 PRO A CA 1
ATOM 836 C C . PRO A 1 102 ? 11.340 4.513 -3.864 1.00 74.62 102 PRO A C 1
ATOM 838 O O . PRO A 1 102 ? 12.102 4.395 -2.909 1.00 74.62 102 PRO A O 1
ATOM 841 N N . LEU A 1 103 ? 10.975 3.473 -4.625 1.00 73.25 103 LEU A N 1
ATOM 842 C CA . LEU A 1 103 ? 11.439 2.100 -4.410 1.00 73.25 103 LEU A CA 1
ATOM 843 C C . LEU A 1 103 ? 12.852 1.869 -4.967 1.00 73.25 103 LEU A C 1
ATOM 845 O O . LEU A 1 103 ? 13.622 1.127 -4.367 1.00 73.25 103 LEU A O 1
ATOM 849 N N . LEU A 1 104 ? 13.190 2.496 -6.098 1.00 70.31 104 LEU A N 1
ATOM 850 C CA . LEU A 1 104 ? 14.495 2.347 -6.755 1.00 70.31 104 LEU A CA 1
ATOM 851 C C . LEU A 1 104 ? 15.586 3.217 -6.126 1.00 70.31 104 LEU A C 1
ATOM 853 O O . LEU A 1 104 ? 16.729 2.778 -6.017 1.00 70.31 104 LEU A O 1
ATOM 857 N N . ASP A 1 105 ? 15.250 4.434 -5.695 1.00 67.25 105 ASP A N 1
ATOM 858 C CA . ASP A 1 105 ? 16.225 5.353 -5.095 1.00 67.25 105 ASP A CA 1
ATOM 859 C C . ASP A 1 105 ? 16.783 4.794 -3.772 1.00 67.25 105 ASP A C 1
ATOM 861 O O . ASP A 1 105 ? 17.955 4.986 -3.459 1.00 67.25 105 ASP A O 1
ATOM 865 N N . LYS A 1 106 ? 15.992 3.998 -3.040 1.00 58.59 106 LYS A N 1
ATOM 866 C CA . LYS A 1 106 ? 16.438 3.314 -1.815 1.00 58.59 106 LYS A CA 1
ATOM 867 C C . LYS A 1 106 ? 17.403 2.152 -2.050 1.00 58.59 106 LYS A C 1
ATOM 869 O O . LYS A 1 106 ? 18.224 1.880 -1.174 1.00 58.59 106 LYS A O 1
ATOM 874 N N . GLU A 1 107 ? 17.345 1.488 -3.207 1.00 54.31 107 GLU A N 1
ATOM 875 C CA . GLU A 1 107 ? 18.338 0.458 -3.550 1.00 54.31 107 GLU A CA 1
ATOM 876 C C . GLU A 1 107 ? 19.722 1.081 -3.796 1.00 54.31 107 GLU A C 1
ATOM 878 O O . GLU A 1 107 ? 20.736 0.517 -3.391 1.00 54.31 107 GLU A O 1
ATOM 883 N N . LYS A 1 108 ? 19.787 2.285 -4.379 1.00 52.78 108 LYS A N 1
ATOM 884 C CA . LYS A 1 108 ? 21.067 2.959 -4.664 1.00 52.78 108 LYS A CA 1
ATOM 885 C C . LYS A 1 108 ? 21.795 3.447 -3.409 1.00 52.78 108 LYS A C 1
ATOM 887 O O . LYS A 1 108 ? 23.023 3.422 -3.376 1.00 52.78 108 LYS A O 1
ATOM 892 N N . ASP A 1 109 ? 21.066 3.824 -2.360 1.00 50.41 109 ASP A N 1
ATOM 893 C CA . ASP A 1 109 ? 21.665 4.243 -1.083 1.00 50.41 109 ASP A CA 1
ATOM 894 C C . ASP A 1 109 ? 22.252 3.073 -0.271 1.00 50.41 109 ASP A C 1
ATOM 896 O O . ASP A 1 109 ? 23.096 3.286 0.603 1.00 50.41 109 ASP A O 1
ATOM 900 N N . THR A 1 110 ? 21.850 1.828 -0.553 1.00 45.97 110 THR A N 1
ATOM 901 C CA . THR A 1 110 ? 22.391 0.637 0.127 1.00 45.97 110 THR A CA 1
ATOM 902 C C . THR A 1 110 ? 23.644 0.066 -0.543 1.00 45.97 110 THR A C 1
ATOM 904 O O . THR A 1 110 ? 24.423 -0.605 0.129 1.00 45.97 110 THR A O 1
ATOM 907 N N . GLU A 1 111 ? 23.909 0.394 -1.810 1.00 44.88 111 GLU A N 1
ATOM 908 C CA . GLU A 1 111 ? 25.128 -0.013 -2.534 1.00 44.88 111 GLU A CA 1
ATOM 909 C C . GLU A 1 111 ? 26.290 0.999 -2.418 1.00 44.88 111 GLU A C 1
ATOM 911 O O . GLU A 1 111 ? 27.414 0.698 -2.809 1.00 44.88 111 GLU A O 1
ATOM 916 N N . GLY A 1 112 ? 26.063 2.179 -1.825 1.00 42.62 112 GLY A N 1
ATOM 917 C CA . GLY A 1 112 ? 27.076 3.232 -1.634 1.00 42.62 112 GLY A CA 1
ATOM 918 C C . GLY A 1 112 ? 27.921 3.135 -0.353 1.00 42.62 112 GLY A C 1
ATOM 919 O O . GLY A 1 112 ? 28.660 4.067 -0.037 1.00 42.62 112 GLY A O 1
ATOM 920 N N . LYS A 1 113 ? 27.807 2.044 0.413 1.00 41.31 113 LYS A N 1
ATOM 921 C CA . LYS A 1 113 ? 28.651 1.765 1.587 1.00 41.31 113 LYS A CA 1
ATOM 922 C C . LYS A 1 113 ? 29.373 0.429 1.420 1.00 41.31 113 LYS A C 1
ATOM 924 O O . LYS A 1 113 ? 29.015 -0.546 2.073 1.00 41.31 113 LYS A O 1
ATOM 929 N N . ASN A 1 114 ? 30.379 0.405 0.553 1.00 36.78 114 ASN A N 1
ATOM 930 C CA . ASN A 1 114 ? 31.499 -0.535 0.615 1.00 36.78 114 ASN A CA 1
ATOM 931 C C . ASN A 1 114 ? 32.758 0.136 0.073 1.00 36.78 114 ASN A C 1
ATOM 933 O O . ASN A 1 114 ? 32.657 0.779 -0.994 1.00 36.78 114 ASN A O 1
#

Radius of gyration: 15.51 Å; chains: 1; bounding box: 47×21×41 Å

Organism: NCBI:txid1070528

Secondary structure (DSSP, 8-state):
---HHHHHHHHHHHHHHHHHHHTT-GGGTT--HHHHHHHHHHHTHHHHHH-HHHHHHHHHT---HHHHHHHHHHHHHHHTT--HHHHHHHH-HHHIIIIIHHHHHHHHHHHS--

pLDDT: mean 81.73, std 14.6, range [36.78, 96.69]